Protein AF-A0A511QLX9-F1 (afdb_monomer_lite)

Structure (mmCIF, N/CA/C/O backbone):
data_AF-A0A511QLX9-F1
#
_entry.id   AF-A0A511QLX9-F1
#
loop_
_atom_site.group_PDB
_atom_site.id
_atom_site.type_symbol
_atom_site.label_atom_id
_atom_site.label_alt_id
_atom_site.label_comp_id
_atom_site.label_asym_id
_atom_site.label_entity_id
_atom_site.label_seq_id
_atom_site.pdbx_PDB_ins_code
_atom_site.Cartn_x
_atom_site.Cartn_y
_atom_site.Cartn_z
_atom_site.occupancy
_atom_site.B_iso_or_equiv
_atom_site.auth_seq_id
_atom_site.auth_comp_id
_atom_site.auth_asym_id
_atom_site.auth_atom_id
_atom_site.pdbx_PDB_model_num
ATOM 1 N N . MET A 1 1 ? -25.422 -16.035 -21.774 1.00 53.53 1 MET A N 1
ATOM 2 C CA . MET A 1 1 ? -24.067 -16.245 -22.346 1.00 53.53 1 MET A CA 1
ATOM 3 C C . MET A 1 1 ? -23.190 -14.974 -22.357 1.00 53.53 1 MET A C 1
ATOM 5 O O . MET A 1 1 ? -22.030 -15.050 -21.975 1.00 53.53 1 MET A O 1
ATOM 9 N N . TYR A 1 2 ? -23.734 -13.787 -22.662 1.00 58.62 2 TYR A N 1
ATOM 10 C CA . TYR A 1 2 ? -23.013 -12.495 -22.757 1.00 58.62 2 TYR A CA 1
ATOM 11 C C . TYR A 1 2 ? -22.279 -12.000 -21.480 1.00 58.62 2 TYR A C 1
ATOM 13 O O . TYR A 1 2 ? -21.147 -11.521 -21.555 1.00 58.62 2 TYR A O 1
ATOM 21 N N . LYS A 1 3 ? -22.852 -12.174 -20.274 1.00 66.25 3 LYS A N 1
ATOM 22 C CA . LYS A 1 3 ? -22.227 -11.724 -19.002 1.00 66.25 3 LYS A CA 1
ATOM 23 C C . LYS A 1 3 ? -20.886 -12.410 -18.678 1.00 66.25 3 LYS A C 1
ATOM 25 O O . LYS A 1 3 ? -20.037 -11.799 -18.033 1.00 66.25 3 LYS A O 1
ATOM 30 N N . LYS A 1 4 ? -20.675 -13.657 -19.122 1.00 67.88 4 LYS A N 1
ATOM 31 C CA . LYS A 1 4 ? -19.449 -14.434 -18.844 1.00 67.88 4 LYS A CA 1
ATOM 32 C C . LYS A 1 4 ? -18.249 -13.907 -19.641 1.00 67.88 4 LYS A C 1
ATOM 34 O O . LYS A 1 4 ? -17.144 -13.858 -19.111 1.00 67.88 4 LYS A O 1
ATOM 39 N N . HIS A 1 5 ? -18.476 -13.458 -20.877 1.00 77.00 5 HIS A N 1
ATOM 40 C CA . HIS A 1 5 ? -17.427 -12.905 -21.738 1.00 77.00 5 HIS A CA 1
ATOM 41 C C . HIS A 1 5 ? -17.067 -11.460 -21.374 1.00 77.00 5 HIS A C 1
ATOM 43 O O . HIS A 1 5 ? -15.896 -11.108 -21.456 1.00 77.00 5 HIS A O 1
ATOM 49 N N . LYS A 1 6 ? -18.014 -10.662 -20.853 1.00 82.56 6 LYS A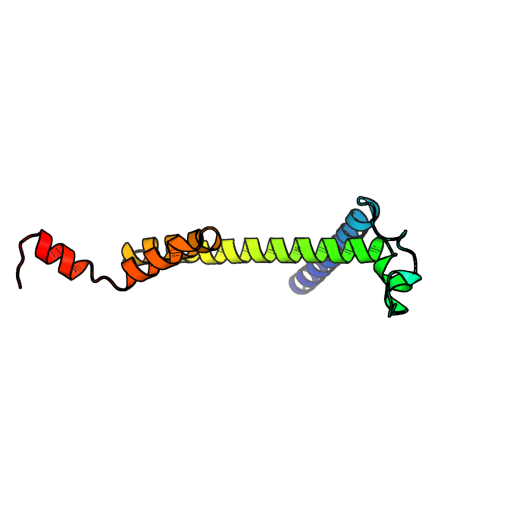 N 1
ATOM 50 C CA . LYS A 1 6 ? -17.724 -9.310 -20.334 1.00 82.56 6 LYS A CA 1
ATOM 51 C C . LYS A 1 6 ? -16.672 -9.301 -19.221 1.00 82.56 6 LYS A C 1
ATOM 53 O O . LYS A 1 6 ? -15.768 -8.479 -19.259 1.00 82.56 6 LYS A O 1
ATOM 58 N N . LYS A 1 7 ? -16.751 -10.225 -18.253 1.00 83.00 7 LYS A N 1
ATOM 59 C CA . LYS A 1 7 ? -15.754 -10.310 -17.167 1.00 83.00 7 LYS A CA 1
ATOM 60 C C . LYS A 1 7 ? -14.361 -10.666 -17.691 1.00 83.00 7 LYS A C 1
ATOM 62 O O . LYS A 1 7 ? -13.387 -10.044 -17.293 1.00 83.00 7 LYS A O 1
ATOM 67 N N . LYS A 1 8 ? -14.278 -11.630 -18.614 1.00 82.25 8 LYS A N 1
ATOM 68 C CA . LYS A 1 8 ? -13.011 -12.008 -19.260 1.00 82.25 8 LYS A CA 1
ATOM 69 C C . LYS A 1 8 ? -12.419 -10.846 -20.060 1.00 82.25 8 LYS A C 1
ATOM 71 O O . LYS A 1 8 ? -11.230 -10.588 -19.948 1.00 82.25 8 LYS A O 1
ATOM 76 N N . LEU A 1 9 ? -13.255 -10.118 -20.801 1.00 85.88 9 LEU A N 1
ATOM 77 C CA . LEU A 1 9 ? -12.843 -8.943 -21.565 1.00 85.88 9 LEU A CA 1
ATOM 78 C C . LEU A 1 9 ? -12.294 -7.833 -20.656 1.00 85.88 9 LEU A C 1
ATOM 80 O O . LEU A 1 9 ? -11.239 -7.285 -20.943 1.00 85.88 9 LEU A O 1
ATOM 84 N N . LEU A 1 10 ? -12.964 -7.544 -19.536 1.00 86.75 10 LEU A N 1
ATOM 85 C CA . LEU A 1 10 ? -12.499 -6.551 -18.560 1.00 86.75 10 LEU A CA 1
ATOM 86 C C . LEU A 1 10 ? -11.140 -6.918 -17.951 1.00 86.75 10 LEU A C 1
ATOM 88 O O . LEU A 1 10 ? -10.288 -6.049 -17.807 1.00 86.75 10 LEU A O 1
ATOM 92 N N . ILE A 1 11 ? -10.920 -8.198 -17.635 1.00 87.38 11 ILE A N 1
ATOM 93 C CA . ILE A 1 11 ? -9.626 -8.678 -17.128 1.00 87.38 11 ILE A CA 1
ATOM 94 C C . ILE A 1 11 ? -8.533 -8.478 -18.183 1.00 87.38 11 ILE A C 1
ATOM 96 O O . ILE A 1 11 ? -7.463 -7.971 -17.864 1.00 87.38 11 ILE A O 1
ATOM 100 N N . VAL A 1 12 ? -8.810 -8.823 -19.442 1.00 89.06 12 VAL A N 1
ATOM 101 C CA . VAL A 1 12 ? -7.850 -8.654 -20.543 1.00 89.06 12 VAL A CA 1
ATOM 102 C C . VAL A 1 12 ? -7.513 -7.178 -20.765 1.00 89.06 12 VAL A C 1
ATOM 104 O O . VAL A 1 12 ? -6.337 -6.841 -20.859 1.00 89.06 12 VAL A O 1
ATOM 107 N N . ILE A 1 13 ? -8.509 -6.289 -20.770 1.00 91.06 13 ILE A N 1
ATOM 108 C CA . ILE A 1 13 ? -8.290 -4.836 -20.872 1.00 91.06 13 ILE A CA 1
ATOM 109 C C . ILE A 1 13 ? -7.445 -4.332 -19.696 1.00 91.06 13 ILE A C 1
ATOM 111 O O . ILE A 1 13 ? -6.529 -3.542 -19.903 1.00 91.06 13 ILE A O 1
ATOM 115 N N . GLY A 1 14 ? -7.711 -4.814 -18.478 1.00 87.75 14 GLY A N 1
ATOM 116 C CA . GLY A 1 14 ? -6.926 -4.464 -17.294 1.00 87.75 14 GLY A CA 1
ATOM 117 C C . GLY A 1 14 ? -5.461 -4.892 -17.403 1.00 87.75 14 GLY A C 1
ATOM 118 O O . GLY A 1 14 ? -4.571 -4.100 -17.109 1.00 87.75 14 GLY A O 1
ATOM 119 N N . ILE A 1 15 ? -5.199 -6.111 -17.885 1.00 87.44 15 ILE A N 1
ATOM 120 C CA . ILE A 1 15 ? -3.833 -6.612 -18.102 1.00 87.44 15 ILE A CA 1
ATOM 121 C C . ILE A 1 15 ? -3.122 -5.792 -19.185 1.00 87.44 15 ILE A C 1
ATOM 123 O O . ILE A 1 15 ? -1.989 -5.365 -18.978 1.00 87.44 15 ILE A O 1
ATOM 127 N N . ILE A 1 16 ? -3.786 -5.522 -20.312 1.00 89.62 16 ILE A N 1
ATOM 128 C CA . ILE A 1 16 ? -3.221 -4.708 -21.399 1.00 89.62 16 ILE A CA 1
ATOM 129 C C . ILE A 1 16 ? -2.908 -3.292 -20.902 1.00 89.62 16 ILE A C 1
ATOM 131 O O . ILE A 1 16 ? -1.818 -2.783 -21.156 1.00 89.62 16 ILE A O 1
ATOM 135 N N . GLY A 1 17 ? -3.824 -2.677 -20.152 1.00 88.44 17 GLY A N 1
ATOM 136 C CA . GLY A 1 17 ? -3.620 -1.359 -19.554 1.00 88.44 17 GLY A CA 1
ATOM 137 C C . GLY A 1 17 ? -2.448 -1.337 -18.573 1.00 88.44 17 GLY A C 1
ATOM 138 O O . GLY A 1 17 ? -1.649 -0.404 -18.596 1.00 88.44 17 GLY A O 1
ATOM 139 N N . PHE A 1 18 ? -2.289 -2.385 -17.763 1.00 88.25 18 PHE A N 1
ATOM 140 C CA . PHE A 1 18 ? -1.158 -2.508 -16.845 1.00 88.25 18 PHE A CA 1
ATOM 141 C C . PHE A 1 18 ? 0.183 -2.635 -17.585 1.00 88.25 18 PHE A C 1
ATOM 143 O O . PHE A 1 18 ? 1.154 -1.968 -17.233 1.00 88.25 18 PHE A O 1
ATOM 150 N N . VAL A 1 19 ? 0.239 -3.446 -18.644 1.00 87.31 19 VAL A N 1
ATOM 151 C CA . VAL A 1 19 ? 1.446 -3.593 -19.472 1.00 87.31 19 VAL A CA 1
ATOM 152 C C . VAL A 1 19 ? 1.773 -2.284 -20.200 1.00 87.31 19 VAL A C 1
ATOM 154 O O . VAL A 1 19 ? 2.934 -1.883 -20.242 1.00 87.31 19 VAL A O 1
ATOM 157 N N . ALA A 1 20 ? 0.765 -1.573 -20.710 1.00 87.69 20 ALA A N 1
ATOM 158 C CA . ALA A 1 20 ? 0.945 -0.253 -21.310 1.00 87.69 20 ALA A CA 1
ATOM 159 C C . ALA A 1 20 ? 1.485 0.772 -20.299 1.00 87.69 20 ALA A C 1
ATOM 161 O O . ALA A 1 20 ? 2.415 1.507 -20.622 1.00 87.69 20 ALA A O 1
ATOM 162 N N . LEU A 1 21 ? 0.966 0.777 -19.066 1.00 86.44 21 LEU A N 1
ATOM 163 C CA . LEU A 1 21 ? 1.460 1.625 -17.979 1.00 86.44 21 LEU A CA 1
ATOM 164 C C . LEU A 1 21 ? 2.919 1.302 -17.625 1.00 86.44 21 LEU A C 1
ATOM 166 O O . LEU A 1 21 ? 3.722 2.216 -17.468 1.00 86.44 21 LEU A O 1
ATOM 170 N N . ALA A 1 22 ? 3.275 0.019 -17.540 1.00 86.62 22 ALA A N 1
ATOM 171 C CA . ALA A 1 22 ? 4.647 -0.416 -17.285 1.00 86.62 22 ALA A CA 1
ATOM 172 C C . ALA A 1 22 ? 5.613 0.040 -18.390 1.00 86.62 22 ALA A C 1
ATOM 174 O O . ALA A 1 22 ? 6.693 0.547 -18.092 1.00 86.62 22 ALA A O 1
ATOM 175 N N . MET A 1 23 ? 5.219 -0.087 -19.660 1.00 84.81 23 MET A N 1
ATOM 176 C CA . MET A 1 23 ? 6.020 0.402 -20.788 1.00 84.81 23 MET A CA 1
ATOM 177 C C . MET A 1 23 ? 6.132 1.928 -20.790 1.00 84.81 23 MET A C 1
ATOM 179 O O . MET A 1 23 ? 7.220 2.457 -21.004 1.00 84.81 23 MET A O 1
ATOM 183 N N . PHE A 1 24 ? 5.034 2.631 -20.506 1.00 87.31 24 PHE A N 1
ATOM 184 C CA . PHE A 1 24 ? 5.022 4.086 -20.395 1.00 87.31 24 PHE A CA 1
ATOM 185 C C . PHE A 1 24 ? 5.975 4.566 -19.298 1.00 87.31 24 PHE A C 1
ATOM 187 O O . PHE A 1 24 ? 6.824 5.407 -19.562 1.00 87.31 24 PHE A O 1
ATOM 194 N N . LEU A 1 25 ? 5.901 3.987 -18.097 1.00 83.69 25 LEU A N 1
ATOM 195 C CA . LEU A 1 25 ? 6.793 4.321 -16.985 1.00 83.69 25 LEU A CA 1
ATOM 196 C C . LEU A 1 25 ? 8.257 3.980 -17.299 1.00 83.69 25 LEU A C 1
ATOM 198 O O . LEU A 1 25 ? 9.148 4.749 -16.958 1.00 83.69 25 LEU A O 1
ATOM 202 N N . GLY A 1 26 ? 8.516 2.863 -17.980 1.00 82.31 26 GLY A N 1
ATOM 203 C CA . GLY A 1 26 ? 9.874 2.467 -18.359 1.00 82.31 26 GLY A CA 1
ATOM 204 C C . GLY A 1 26 ? 10.522 3.373 -19.409 1.00 82.31 26 GLY A C 1
ATOM 205 O O . GLY A 1 26 ? 11.741 3.493 -19.427 1.00 82.31 26 GLY A O 1
ATOM 206 N N . LEU A 1 27 ? 9.730 4.005 -20.280 1.00 79.38 27 LEU A N 1
ATOM 207 C CA . LEU A 1 27 ? 10.223 4.939 -21.302 1.00 79.38 27 LEU A CA 1
ATOM 208 C C . LEU A 1 27 ? 10.196 6.401 -20.836 1.00 79.38 27 LEU A C 1
ATOM 210 O O . LEU A 1 27 ? 11.003 7.201 -21.299 1.00 79.38 27 LEU A O 1
ATOM 214 N N . ALA A 1 28 ? 9.272 6.757 -19.941 1.00 79.00 28 ALA A N 1
ATOM 215 C CA . ALA A 1 28 ? 9.129 8.112 -19.413 1.00 79.00 28 ALA A CA 1
ATOM 216 C C . ALA A 1 28 ? 10.188 8.458 -18.356 1.00 79.00 28 ALA A C 1
ATOM 218 O O . ALA A 1 28 ? 10.512 9.632 -18.186 1.00 79.00 28 ALA A O 1
ATOM 219 N N . PHE A 1 29 ? 10.726 7.460 -17.649 1.00 77.00 29 PHE A N 1
ATOM 220 C CA . PHE A 1 29 ? 11.734 7.656 -16.610 1.00 77.00 29 PHE A CA 1
ATOM 221 C C . PHE A 1 29 ? 13.088 7.089 -17.040 1.00 77.00 29 PHE A C 1
ATOM 223 O O . PHE A 1 29 ? 13.191 5.969 -17.532 1.00 77.00 29 PHE A O 1
ATOM 230 N N . THR A 1 30 ? 14.149 7.864 -16.819 1.00 73.50 30 THR A N 1
ATOM 231 C CA . THR A 1 30 ? 15.527 7.408 -17.038 1.00 73.50 30 THR A CA 1
ATOM 232 C C . THR A 1 30 ? 15.929 6.450 -15.912 1.00 73.50 30 THR A C 1
ATOM 234 O O . THR A 1 30 ? 15.825 6.771 -14.722 1.00 73.50 30 THR A O 1
ATOM 237 N N . VAL A 1 31 ? 16.367 5.246 -16.288 1.00 73.56 31 VAL A N 1
ATOM 238 C CA . VAL A 1 31 ? 16.914 4.266 -15.345 1.00 73.56 31 VAL A CA 1
ATOM 239 C C . VAL A 1 31 ? 18.328 4.700 -14.975 1.00 73.56 31 VAL A C 1
ATOM 241 O O . VAL A 1 31 ? 19.234 4.659 -15.802 1.00 73.56 31 VAL A O 1
ATOM 244 N N . HIS A 1 32 ? 18.508 5.114 -13.724 1.00 72.69 32 HIS A N 1
ATOM 245 C CA . HIS A 1 32 ? 19.815 5.451 -13.168 1.00 72.69 32 HIS A CA 1
ATOM 246 C C . HIS A 1 32 ? 20.481 4.180 -12.619 1.00 72.69 32 HIS A C 1
ATOM 248 O O . HIS A 1 32 ? 19.811 3.364 -11.984 1.00 72.69 32 HIS A O 1
ATOM 254 N N . GLY A 1 33 ? 21.791 4.020 -12.835 1.00 69.44 33 GLY A N 1
ATOM 255 C CA . GLY A 1 33 ? 22.566 2.884 -12.306 1.00 69.44 33 GLY A CA 1
ATOM 256 C C . GLY A 1 33 ? 23.191 1.949 -13.348 1.00 69.44 33 GLY A C 1
ATOM 257 O O . GLY A 1 33 ? 23.789 0.946 -12.956 1.00 69.44 33 GLY A O 1
ATOM 258 N N . ASN A 1 34 ? 23.101 2.286 -14.639 1.00 68.94 34 ASN A N 1
ATOM 259 C CA . ASN A 1 34 ? 23.753 1.542 -15.728 1.00 68.94 34 ASN A CA 1
ATOM 260 C C . ASN A 1 34 ? 25.274 1.781 -15.797 1.00 68.94 34 ASN A C 1
ATOM 262 O O . ASN A 1 34 ? 25.996 0.993 -16.398 1.00 68.94 34 ASN A O 1
ATOM 266 N N . ASP A 1 35 ? 25.762 2.843 -15.153 1.00 74.25 35 ASP A N 1
ATOM 267 C CA . ASP A 1 35 ? 27.146 3.320 -15.291 1.00 74.25 35 ASP A CA 1
ATOM 268 C C . ASP A 1 35 ? 28.063 2.808 -14.166 1.00 74.25 35 ASP A C 1
ATOM 270 O O . ASP A 1 35 ? 29.213 3.227 -14.041 1.00 74.25 35 ASP A O 1
ATOM 274 N N . ILE A 1 36 ? 27.547 1.927 -13.300 1.00 74.88 36 ILE A N 1
ATOM 275 C CA . ILE A 1 36 ? 28.295 1.404 -12.156 1.00 74.88 36 ILE A CA 1
ATOM 276 C C . ILE A 1 36 ? 29.280 0.346 -12.667 1.00 74.88 36 ILE A C 1
ATOM 278 O O . ILE A 1 36 ? 28.835 -0.662 -13.230 1.00 74.88 36 ILE A O 1
ATOM 282 N N . PRO A 1 37 ? 30.595 0.526 -12.454 1.00 75.31 37 PRO A N 1
ATOM 283 C CA . PRO A 1 37 ? 31.586 -0.396 -12.977 1.00 75.31 37 PRO A CA 1
ATOM 284 C C . PRO A 1 37 ? 31.452 -1.772 -12.300 1.00 75.31 37 PRO A C 1
ATOM 286 O O . PRO A 1 37 ? 31.006 -1.903 -11.156 1.00 75.31 37 PRO A O 1
ATOM 289 N N . LEU A 1 38 ? 31.738 -2.833 -13.062 1.00 70.62 38 LEU A N 1
ATOM 290 C CA . LEU A 1 38 ? 31.452 -4.222 -12.671 1.00 70.62 38 LEU A CA 1
ATOM 291 C C . LEU A 1 38 ? 32.256 -4.689 -11.447 1.00 70.62 38 LEU A C 1
ATOM 293 O O . LEU A 1 38 ? 31.837 -5.623 -10.770 1.00 70.62 38 LEU A O 1
ATOM 297 N N . ASP A 1 39 ? 33.372 -4.026 -11.156 1.00 74.00 39 ASP A N 1
ATOM 298 C CA . ASP A 1 39 ? 34.247 -4.239 -10.001 1.00 74.00 39 ASP A CA 1
ATOM 299 C C . ASP A 1 39 ? 33.661 -3.707 -8.680 1.00 74.00 39 ASP A C 1
ATOM 301 O O . ASP A 1 39 ? 34.034 -4.188 -7.612 1.00 74.00 39 ASP A O 1
ATOM 305 N N . TYR A 1 40 ? 32.696 -2.779 -8.733 1.00 72.62 40 TYR A N 1
ATOM 306 C CA . TYR A 1 40 ? 31.978 -2.276 -7.553 1.00 72.62 40 TYR A CA 1
ATOM 307 C C . TYR A 1 40 ? 31.219 -3.390 -6.811 1.00 72.62 40 TYR A C 1
ATOM 309 O O . TYR A 1 40 ? 31.002 -3.326 -5.601 1.00 72.62 40 TYR A O 1
ATOM 317 N N . TRP A 1 41 ? 30.800 -4.431 -7.532 1.00 69.75 41 TRP A N 1
ATOM 318 C CA . TRP A 1 41 ? 30.033 -5.544 -6.989 1.00 69.75 41 TRP A CA 1
ATOM 319 C C . TRP A 1 41 ? 30.916 -6.793 -6.922 1.00 69.75 41 TRP A C 1
ATOM 321 O O . TRP A 1 41 ? 31.158 -7.450 -7.929 1.00 69.75 41 TRP A O 1
ATOM 331 N N . SER A 1 42 ? 31.328 -7.180 -5.716 1.00 70.25 42 SER A N 1
ATOM 332 C CA . SER A 1 42 ? 32.175 -8.364 -5.482 1.00 70.25 42 SER A CA 1
ATOM 333 C C . SER A 1 42 ? 31.543 -9.697 -5.915 1.00 70.25 42 SER A C 1
ATOM 335 O O . SER A 1 42 ? 32.250 -10.685 -6.080 1.00 70.25 42 SER A O 1
ATOM 337 N N . ASN A 1 43 ? 30.219 -9.730 -6.118 1.00 67.12 43 ASN A N 1
ATOM 338 C CA . ASN A 1 43 ? 29.456 -10.879 -6.607 1.00 67.12 43 ASN A CA 1
ATOM 339 C C . ASN A 1 43 ? 28.323 -10.404 -7.540 1.00 67.12 43 ASN A C 1
ATOM 341 O O . ASN A 1 43 ? 27.167 -10.293 -7.123 1.00 67.12 43 ASN A O 1
ATOM 345 N N . VAL A 1 44 ? 28.623 -10.084 -8.803 1.00 66.81 44 VAL A N 1
ATOM 346 C CA . VAL A 1 44 ? 27.564 -9.769 -9.778 1.00 66.81 44 VAL A CA 1
ATOM 347 C C . VAL A 1 44 ? 26.851 -11.035 -10.230 1.00 66.81 44 VAL A C 1
ATOM 349 O O . VAL A 1 44 ? 27.431 -11.915 -10.862 1.00 66.81 44 VAL A O 1
ATOM 352 N N . SER A 1 45 ? 25.549 -11.118 -9.955 1.00 71.75 45 SER A N 1
ATOM 353 C CA . SER A 1 45 ? 24.725 -12.120 -10.624 1.00 71.75 45 SER A CA 1
ATOM 354 C C . SER A 1 45 ? 24.624 -11.777 -12.120 1.00 71.75 45 SER A C 1
ATOM 356 O O . SER A 1 45 ? 24.370 -10.618 -12.470 1.00 71.75 45 SER A O 1
ATOM 358 N N . PRO A 1 46 ? 24.736 -12.761 -13.032 1.00 72.75 46 PRO A N 1
ATOM 359 C CA . PRO A 1 46 ? 24.550 -12.536 -14.470 1.00 72.75 46 PRO A CA 1
ATOM 360 C C . PRO A 1 46 ? 23.122 -12.081 -14.823 1.00 72.75 46 PRO A C 1
ATOM 362 O O . PRO A 1 46 ? 22.854 -11.671 -15.953 1.00 72.75 46 PRO A O 1
ATOM 365 N N . LEU A 1 47 ? 22.194 -12.155 -13.861 1.00 73.69 47 LEU A N 1
ATOM 366 C CA . LEU A 1 47 ? 20.811 -11.714 -13.991 1.00 73.69 47 LEU A CA 1
ATOM 367 C C . LEU A 1 47 ? 20.672 -10.187 -13.904 1.00 73.69 47 LEU A C 1
ATOM 369 O O . LEU A 1 47 ? 19.769 -9.640 -14.535 1.00 73.69 47 LEU A O 1
ATOM 373 N N . LYS A 1 48 ? 21.574 -9.498 -13.186 1.00 74.38 48 LYS A N 1
ATOM 374 C CA . LYS A 1 48 ? 21.541 -8.034 -13.040 1.00 74.38 48 LYS A CA 1
ATOM 375 C C . LYS A 1 48 ? 21.609 -7.347 -14.407 1.00 74.38 48 LYS A C 1
ATOM 377 O O . LYS A 1 48 ? 20.638 -6.723 -14.819 1.00 74.38 48 LYS A O 1
ATOM 382 N N . ALA A 1 49 ? 22.698 -7.581 -15.139 1.00 69.50 49 ALA A N 1
ATOM 383 C CA . ALA A 1 49 ? 22.950 -6.959 -16.441 1.00 69.50 49 ALA A CA 1
ATOM 384 C C . ALA A 1 49 ? 21.909 -7.339 -17.511 1.00 69.50 49 ALA A C 1
ATOM 386 O O . ALA A 1 49 ? 21.649 -6.602 -18.456 1.00 69.50 49 ALA A O 1
ATOM 387 N N . LYS A 1 50 ? 21.282 -8.517 -17.387 1.00 76.44 50 LYS A N 1
ATOM 388 C CA . LYS A 1 50 ? 20.289 -8.985 -18.367 1.00 76.44 50 LYS A CA 1
ATOM 389 C C . LYS A 1 50 ? 18.882 -8.444 -18.126 1.00 76.44 50 LYS A C 1
ATOM 391 O O . LYS A 1 50 ? 18.093 -8.423 -19.077 1.00 76.44 50 LYS A O 1
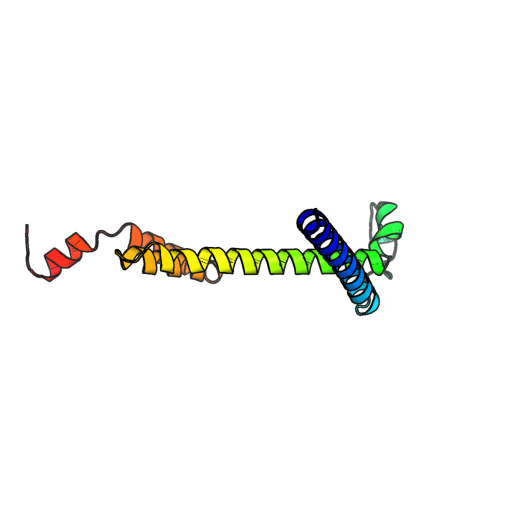ATOM 396 N N . LEU A 1 51 ? 18.545 -8.084 -16.887 1.00 77.62 51 LEU A N 1
ATOM 397 C CA . LEU A 1 51 ? 17.168 -7.799 -16.487 1.00 77.62 51 LEU A CA 1
ATOM 398 C C . LEU A 1 51 ? 16.983 -6.387 -15.926 1.00 77.62 51 LEU A C 1
ATOM 400 O O . LEU A 1 51 ? 16.059 -5.706 -16.358 1.00 77.62 51 LEU A O 1
ATOM 404 N N . PHE A 1 52 ? 17.856 -5.928 -15.027 1.00 76.44 52 PHE A N 1
ATOM 405 C CA . PHE A 1 52 ? 17.717 -4.621 -14.374 1.00 76.44 52 PHE A CA 1
ATOM 406 C C . PHE A 1 52 ? 18.107 -3.447 -15.279 1.00 76.44 52 PHE A C 1
ATOM 408 O O . PHE A 1 52 ? 17.492 -2.391 -15.182 1.00 76.44 52 PHE A O 1
ATOM 415 N N . ASP A 1 53 ? 19.020 -3.659 -16.229 1.00 77.62 53 ASP A N 1
ATOM 416 C CA . ASP A 1 53 ? 19.429 -2.615 -17.182 1.00 77.62 53 ASP A CA 1
ATOM 417 C C . ASP A 1 53 ? 18.358 -2.367 -18.266 1.00 77.62 53 ASP A C 1
ATOM 419 O O . ASP A 1 53 ? 18.426 -1.401 -19.027 1.00 77.62 53 ASP A O 1
ATOM 423 N N . LYS A 1 54 ? 17.331 -3.231 -18.360 1.00 84.44 54 LYS A N 1
ATOM 424 C CA . LYS A 1 54 ? 16.247 -3.083 -19.340 1.00 84.44 54 LYS A CA 1
ATOM 425 C C . LYS A 1 54 ? 15.198 -2.073 -18.847 1.00 84.44 54 LYS A C 1
ATOM 427 O O . LYS A 1 54 ? 14.497 -2.372 -17.875 1.00 84.44 54 LYS A O 1
ATOM 432 N N . PRO A 1 55 ? 14.951 -0.965 -19.577 1.00 83.75 55 PRO A N 1
ATOM 433 C CA . PRO A 1 55 ? 13.985 0.064 -19.166 1.00 83.75 55 PRO A CA 1
ATOM 434 C C . PRO A 1 55 ? 12.569 -0.476 -18.930 1.00 83.75 55 PRO A C 1
ATOM 436 O O . PRO A 1 55 ? 11.882 -0.086 -17.990 1.00 83.75 55 PRO A O 1
ATOM 439 N N . VAL A 1 56 ? 12.147 -1.451 -19.740 1.00 83.12 56 VAL A N 1
ATOM 440 C CA . VAL A 1 56 ? 10.821 -2.082 -19.635 1.00 83.12 56 VAL A CA 1
ATOM 441 C C . VAL A 1 56 ? 10.646 -2.845 -18.317 1.00 83.12 56 VAL A C 1
ATOM 443 O O . VAL A 1 56 ? 9.567 -2.812 -17.727 1.00 83.12 56 VAL A O 1
ATOM 446 N N . PHE A 1 57 ? 11.692 -3.522 -17.832 1.00 84.75 57 PHE A N 1
ATOM 447 C CA . PHE A 1 57 ? 11.621 -4.264 -16.572 1.00 84.75 57 PHE A CA 1
ATOM 448 C C . PHE A 1 57 ? 11.544 -3.313 -15.373 1.00 84.75 57 PHE A C 1
ATOM 450 O O . PHE A 1 57 ? 10.729 -3.514 -14.474 1.00 84.75 57 PHE A O 1
ATOM 457 N N . MET A 1 58 ? 12.316 -2.226 -15.402 1.00 86.56 58 MET A N 1
ATOM 458 C CA . MET A 1 58 ? 12.246 -1.184 -14.376 1.00 86.56 58 MET A CA 1
ATOM 459 C C . MET A 1 58 ? 10.881 -0.488 -14.358 1.00 86.56 58 MET A C 1
ATOM 461 O O . MET A 1 58 ? 10.298 -0.300 -13.289 1.00 86.56 58 MET A O 1
ATOM 465 N N . GLY A 1 59 ? 10.311 -0.200 -15.531 1.00 87.94 59 GLY A N 1
ATOM 466 C CA . GLY A 1 59 ? 8.947 0.317 -15.655 1.00 87.94 59 GLY A CA 1
ATOM 467 C C . GLY A 1 59 ? 7.884 -0.629 -15.087 1.00 87.94 59 GLY A C 1
ATOM 468 O O . GLY A 1 59 ? 6.950 -0.185 -14.418 1.00 87.94 59 GLY A O 1
ATOM 469 N N . PHE A 1 60 ? 8.053 -1.942 -15.269 1.00 88.12 60 PHE A N 1
ATOM 470 C CA . PHE A 1 60 ? 7.194 -2.956 -14.649 1.00 88.12 60 PHE A CA 1
ATOM 471 C C . PHE A 1 60 ? 7.277 -2.944 -13.115 1.00 88.12 60 PHE A C 1
ATOM 473 O O . PHE A 1 60 ? 6.238 -2.957 -12.450 1.00 88.12 60 PHE A O 1
ATOM 480 N N . LEU A 1 61 ? 8.482 -2.869 -12.540 1.00 89.44 61 LEU A N 1
ATOM 481 C CA . LEU A 1 61 ? 8.666 -2.771 -11.085 1.00 89.44 61 LEU A CA 1
ATOM 482 C C . LEU A 1 61 ? 8.054 -1.485 -10.509 1.00 89.44 61 LEU A C 1
ATOM 484 O O . LEU A 1 61 ? 7.406 -1.519 -9.457 1.00 89.44 61 LEU A O 1
ATOM 488 N N . ALA A 1 62 ? 8.199 -0.361 -11.214 1.00 88.94 62 ALA A N 1
ATOM 489 C CA . ALA A 1 62 ? 7.566 0.900 -10.839 1.00 88.94 62 ALA A CA 1
ATOM 490 C C . ALA A 1 62 ? 6.031 0.785 -10.866 1.00 88.94 62 ALA A C 1
ATOM 492 O O . ALA A 1 62 ? 5.364 1.144 -9.894 1.00 88.94 62 ALA A O 1
ATOM 493 N N . ALA A 1 63 ? 5.466 0.207 -11.931 1.00 90.50 63 ALA A N 1
ATOM 494 C CA . ALA A 1 63 ? 4.027 -0.025 -12.048 1.00 90.50 63 ALA A CA 1
ATOM 495 C C . ALA A 1 63 ? 3.489 -0.935 -10.928 1.00 90.50 63 ALA A C 1
ATOM 497 O O . ALA A 1 63 ? 2.434 -0.654 -10.358 1.00 90.50 63 ALA A O 1
ATOM 498 N N . MET A 1 64 ? 4.222 -1.994 -10.571 1.00 91.44 64 MET A N 1
ATOM 499 C CA . MET A 1 64 ? 3.889 -2.882 -9.449 1.00 91.44 64 MET A CA 1
ATOM 500 C C . MET A 1 64 ? 3.917 -2.157 -8.100 1.00 91.44 64 MET A C 1
ATOM 502 O O . MET A 1 64 ? 3.020 -2.348 -7.275 1.00 91.44 64 MET A O 1
ATOM 506 N N . THR A 1 65 ? 4.904 -1.288 -7.885 1.00 91.19 65 THR A N 1
ATOM 507 C CA . THR A 1 65 ? 4.992 -0.466 -6.670 1.00 91.19 65 THR A CA 1
ATOM 508 C C . THR A 1 65 ? 3.800 0.485 -6.562 1.00 91.19 65 THR A C 1
ATOM 510 O O . THR A 1 65 ? 3.143 0.533 -5.523 1.00 91.19 65 THR A O 1
ATOM 513 N N . ILE A 1 66 ? 3.457 1.182 -7.650 1.00 91.88 66 ILE A N 1
ATOM 514 C CA . ILE A 1 66 ? 2.291 2.077 -7.701 1.00 91.88 66 ILE A CA 1
ATOM 515 C C . ILE A 1 66 ? 0.999 1.298 -7.446 1.00 91.88 66 ILE A C 1
ATOM 517 O O . ILE A 1 66 ? 0.163 1.743 -6.662 1.00 91.88 66 ILE A O 1
ATOM 521 N N . LEU A 1 67 ? 0.841 0.123 -8.060 1.00 92.31 67 LEU A N 1
ATOM 522 C CA . LEU A 1 67 ? -0.323 -0.732 -7.835 1.00 92.31 67 LEU A CA 1
ATOM 523 C C . LEU A 1 67 ? -0.432 -1.150 -6.364 1.00 92.31 67 LEU A C 1
ATOM 525 O O . LEU A 1 67 ? -1.515 -1.090 -5.788 1.00 92.31 67 LEU A O 1
ATOM 529 N N . THR A 1 68 ? 0.685 -1.532 -5.746 1.00 93.56 68 THR A N 1
ATOM 530 C CA . THR A 1 68 ? 0.733 -1.914 -4.329 1.00 93.56 68 THR A CA 1
ATOM 531 C C . THR A 1 68 ? 0.342 -0.744 -3.429 1.00 93.56 68 THR A C 1
ATOM 533 O O . THR A 1 68 ? -0.485 -0.912 -2.535 1.00 93.56 68 THR A O 1
ATOM 536 N N . LEU A 1 69 ? 0.862 0.457 -3.698 1.00 94.50 69 LEU A N 1
ATOM 537 C CA . LEU A 1 69 ? 0.481 1.674 -2.977 1.00 94.50 69 LEU A CA 1
ATOM 538 C C . LEU A 1 69 ? -1.004 2.005 -3.163 1.00 94.50 69 LEU A C 1
ATOM 540 O O . LEU A 1 69 ? -1.693 2.295 -2.188 1.00 94.50 69 LEU A O 1
ATOM 544 N N . ALA A 1 70 ? -1.527 1.902 -4.385 1.00 94.12 70 ALA A N 1
ATOM 545 C CA . ALA A 1 70 ? -2.943 2.121 -4.665 1.00 94.12 70 ALA A CA 1
ATOM 546 C C . ALA A 1 70 ? -3.834 1.117 -3.914 1.00 94.12 70 ALA A C 1
ATOM 548 O O . ALA A 1 70 ? -4.859 1.505 -3.353 1.00 94.12 70 ALA A O 1
ATOM 549 N N . LEU A 1 71 ? -3.427 -0.155 -3.846 1.00 93.62 71 LEU A N 1
ATOM 550 C CA . LEU A 1 71 ? -4.116 -1.187 -3.068 1.00 93.62 71 LEU A CA 1
ATOM 551 C C . LEU A 1 71 ? -4.036 -0.923 -1.562 1.00 93.62 71 LEU A C 1
ATOM 553 O O . LEU A 1 71 ? -5.035 -1.113 -0.871 1.00 93.62 71 LEU A O 1
ATOM 557 N N . ALA A 1 72 ? -2.897 -0.454 -1.050 1.00 91.69 72 ALA A N 1
ATOM 558 C CA . ALA A 1 72 ? -2.750 -0.075 0.353 1.00 91.69 72 ALA A CA 1
ATOM 559 C C . ALA A 1 72 ? -3.662 1.111 0.709 1.00 91.69 72 ALA A C 1
ATOM 561 O O . ALA A 1 72 ? -4.406 1.042 1.688 1.00 91.69 72 ALA A O 1
ATOM 562 N N . CYS A 1 73 ? -3.688 2.155 -0.125 1.00 92.69 73 CYS A N 1
ATOM 563 C CA . CYS A 1 73 ? -4.587 3.301 0.029 1.00 92.69 73 CYS A CA 1
ATOM 564 C C . CYS A 1 73 ? -6.060 2.888 -0.059 1.00 92.69 73 CYS A C 1
ATOM 566 O O . CYS A 1 73 ? -6.875 3.337 0.745 1.00 92.69 73 CYS A O 1
ATOM 568 N N . TRP A 1 74 ? -6.413 2.001 -0.993 1.00 93.50 74 TRP A N 1
ATOM 569 C CA . TRP A 1 74 ? -7.762 1.443 -1.079 1.00 93.50 74 TRP A CA 1
ATOM 570 C C . TRP A 1 74 ? -8.115 0.625 0.166 1.00 93.50 74 TRP A C 1
ATOM 572 O O . TRP A 1 74 ? -9.205 0.771 0.714 1.00 93.50 74 TRP A O 1
ATOM 582 N N . GLY A 1 75 ? -7.203 -0.222 0.644 1.00 90.06 75 GLY A N 1
ATOM 583 C CA . GLY A 1 75 ? -7.380 -1.004 1.867 1.00 90.06 75 GLY A CA 1
ATOM 584 C C . GLY A 1 75 ? -7.625 -0.101 3.073 1.00 90.06 75 GLY A C 1
ATOM 585 O O . GLY A 1 75 ? -8.602 -0.289 3.798 1.00 90.06 75 GLY A O 1
ATOM 586 N N . TYR A 1 76 ? -6.815 0.946 3.222 1.00 88.62 76 TYR A N 1
ATOM 587 C CA . TYR A 1 76 ? -7.021 1.992 4.220 1.00 88.62 76 TYR A CA 1
ATOM 588 C C . TYR A 1 76 ? -8.388 2.678 4.049 1.00 88.62 76 TYR A C 1
ATOM 590 O O . TYR A 1 76 ? -9.124 2.867 5.023 1.00 88.62 76 TYR A O 1
ATOM 598 N N . TRP A 1 77 ? -8.787 2.972 2.805 1.00 89.69 77 TRP A N 1
ATOM 599 C CA . TRP A 1 77 ? -10.097 3.542 2.491 1.00 89.69 77 TRP A CA 1
ATOM 600 C C . TRP A 1 77 ? -11.254 2.631 2.948 1.00 89.69 77 TRP A C 1
ATOM 602 O O . TRP A 1 77 ? -12.243 3.077 3.527 1.00 89.69 77 TRP A O 1
ATOM 612 N N . VAL A 1 78 ? -11.129 1.323 2.758 1.00 88.50 78 VAL A N 1
ATOM 613 C CA . VAL A 1 78 ? -12.144 0.375 3.225 1.00 88.50 78 VAL A CA 1
ATOM 614 C C . VAL A 1 78 ? -12.185 0.339 4.749 1.00 88.50 78 VAL A C 1
ATOM 616 O O . VAL A 1 78 ? -13.264 0.504 5.320 1.00 88.50 78 VAL A O 1
ATOM 619 N N . VAL A 1 79 ? -11.034 0.186 5.410 1.00 86.81 79 VAL A N 1
ATOM 620 C CA . VAL A 1 79 ? -10.971 0.037 6.871 1.00 86.81 79 VAL A CA 1
ATOM 621 C C . VAL A 1 79 ? -11.493 1.289 7.576 1.00 86.81 79 VAL A C 1
ATOM 62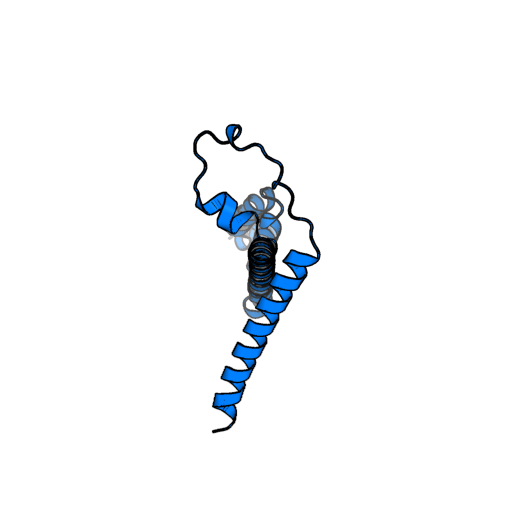3 O O . VAL A 1 79 ? -12.351 1.154 8.447 1.00 86.81 79 VAL A O 1
ATOM 626 N N . HIS A 1 80 ? -11.090 2.503 7.176 1.00 83.81 80 HIS A N 1
ATOM 627 C CA . HIS A 1 80 ? -11.561 3.730 7.845 1.00 83.81 80 HIS A CA 1
ATOM 628 C C . HIS A 1 80 ? -13.067 3.992 7.658 1.00 83.81 80 HIS A C 1
ATOM 630 O O . HIS A 1 80 ? -13.660 4.749 8.425 1.00 83.81 80 HIS A O 1
ATOM 636 N N . SER A 1 81 ? -13.706 3.361 6.668 1.00 82.81 81 SER A N 1
ATOM 637 C CA . SER A 1 81 ? -15.149 3.482 6.432 1.00 82.81 81 SER A CA 1
ATOM 638 C C . SER A 1 81 ? -16.000 2.537 7.299 1.00 82.81 81 SER A C 1
ATOM 640 O O . SER A 1 81 ? -17.203 2.762 7.458 1.00 82.81 81 SER A O 1
ATOM 642 N N . LEU A 1 82 ? -15.395 1.499 7.894 1.00 83.19 82 LEU A N 1
ATOM 643 C CA . LEU A 1 82 ? -16.077 0.507 8.740 1.00 83.19 82 LEU A CA 1
ATOM 644 C C . LEU A 1 82 ? -16.727 1.076 10.014 1.00 83.19 82 LEU A C 1
ATOM 646 O O . LEU A 1 82 ? -17.876 0.717 10.290 1.00 83.19 82 LEU A O 1
ATOM 650 N N . PRO A 1 83 ? -16.087 1.979 10.784 1.00 74.75 83 PRO A N 1
ATOM 651 C CA . PRO A 1 83 ? -16.673 2.517 12.007 1.00 74.75 83 PRO A CA 1
ATOM 652 C C . PRO A 1 83 ? -17.986 3.213 11.712 1.00 74.75 83 PRO A C 1
ATOM 654 O O . PRO A 1 83 ? -18.942 3.039 12.459 1.00 74.75 83 PRO A O 1
ATOM 657 N N . LYS A 1 84 ? -18.074 3.942 10.593 1.00 68.62 84 LYS A N 1
ATOM 658 C CA . LYS A 1 84 ? -19.293 4.654 10.203 1.00 68.62 84 LYS A CA 1
ATOM 659 C C . LYS A 1 84 ? -20.510 3.724 10.140 1.00 68.62 84 LYS A C 1
ATOM 661 O O . LYS A 1 84 ? -21.603 4.178 10.443 1.00 68.62 84 LYS A O 1
ATOM 666 N N . LYS A 1 85 ? -20.311 2.447 9.796 1.00 70.56 85 LYS A N 1
ATOM 667 C CA . LYS A 1 85 ? -21.377 1.442 9.683 1.00 70.56 85 LYS A CA 1
ATOM 668 C C . LYS A 1 85 ? -21.647 0.668 10.973 1.00 70.56 85 LYS A C 1
ATOM 670 O O . LYS A 1 85 ? -22.758 0.199 11.157 1.00 70.56 85 LYS A O 1
ATOM 675 N N . HIS A 1 86 ? -20.643 0.480 11.831 1.00 66.50 86 HIS A N 1
ATOM 676 C CA . HIS A 1 86 ? -20.752 -0.434 12.978 1.00 66.50 86 HIS A CA 1
ATOM 677 C C . HIS A 1 86 ? -20.907 0.265 14.337 1.00 66.50 86 HIS A C 1
ATOM 679 O O . HIS A 1 86 ? -21.277 -0.361 15.321 1.00 66.50 86 HIS A O 1
ATOM 685 N N . SER A 1 87 ? -20.627 1.565 14.421 1.00 62.06 87 SER A N 1
ATOM 686 C CA . SER A 1 87 ? -20.534 2.270 15.708 1.00 62.06 87 SER A CA 1
ATOM 687 C C . SER A 1 87 ? -21.695 3.229 15.983 1.00 62.06 87 SER A C 1
ATOM 689 O O . SER A 1 87 ? -21.541 4.215 16.706 1.00 62.06 87 SER A O 1
ATOM 691 N N . GLU A 1 88 ? -22.876 2.953 15.431 1.00 58.44 88 GLU A N 1
ATOM 692 C CA . GLU A 1 88 ? -24.084 3.759 15.668 1.00 58.44 88 GLU A CA 1
ATOM 693 C C . GLU A 1 88 ? -24.449 3.883 17.161 1.00 58.44 88 GLU A C 1
ATOM 695 O O . GLU A 1 88 ? -25.103 4.851 17.536 1.00 58.44 88 GLU A O 1
ATOM 700 N N . HIS A 1 89 ? -23.925 3.010 18.034 1.00 58.03 89 HIS A N 1
ATOM 701 C CA . HIS A 1 89 ? -24.312 2.955 19.448 1.00 58.03 89 HIS A CA 1
ATOM 702 C C . HIS A 1 89 ? -23.214 3.276 20.485 1.00 58.03 89 HIS A C 1
ATOM 704 O O . HIS A 1 89 ? -23.539 3.406 21.662 1.00 58.03 89 HIS A O 1
ATOM 710 N N . THR A 1 90 ? -21.936 3.468 20.113 1.00 68.94 90 THR A N 1
ATOM 711 C CA . THR A 1 90 ? -20.857 3.731 21.099 1.00 68.94 90 THR A CA 1
ATOM 712 C C . THR A 1 90 ? -19.828 4.760 20.609 1.00 68.94 90 THR A C 1
ATOM 714 O O . THR A 1 90 ? -19.008 4.471 19.733 1.00 68.94 90 THR A O 1
ATOM 717 N N . GLY A 1 91 ? -19.821 5.957 21.210 1.00 77.25 91 GLY A N 1
ATOM 718 C CA . GLY A 1 91 ? -18.883 7.042 20.873 1.00 77.25 91 GLY A CA 1
ATOM 719 C C . GLY A 1 91 ? -17.410 6.737 21.188 1.00 77.25 91 GLY A C 1
ATOM 720 O O . GLY A 1 91 ? -16.529 7.142 20.433 1.00 77.25 91 GLY A O 1
ATOM 721 N N . GLN A 1 92 ? -17.137 5.954 22.238 1.00 83.69 92 GLN A N 1
ATOM 722 C CA . GLN A 1 92 ? -15.776 5.545 22.618 1.00 83.69 92 GLN A CA 1
ATOM 723 C C . GLN A 1 92 ? -15.104 4.703 21.521 1.00 83.69 92 GLN A C 1
ATOM 725 O O . GLN A 1 92 ? -13.963 4.964 21.155 1.00 83.69 92 GLN A O 1
ATOM 730 N N . VAL A 1 93 ? -15.832 3.747 20.932 1.00 83.56 93 VAL A N 1
ATOM 731 C CA . VAL A 1 93 ? -15.306 2.871 19.870 1.00 83.56 93 VAL A CA 1
ATOM 732 C C . VAL A 1 93 ? -14.970 3.666 18.603 1.00 83.56 93 VAL A C 1
ATOM 734 O O . VAL A 1 93 ? -13.941 3.406 17.982 1.00 83.56 93 VAL A O 1
ATOM 737 N N . LYS A 1 94 ? -15.773 4.687 18.249 1.00 85.06 94 LYS A N 1
ATOM 738 C CA . LYS A 1 94 ? -15.441 5.627 17.158 1.00 85.06 94 LYS A CA 1
ATOM 739 C C . LYS A 1 94 ? -14.122 6.339 17.436 1.00 85.06 94 LYS A C 1
ATOM 741 O O . LYS A 1 94 ? -13.250 6.361 16.573 1.00 85.06 94 LYS A O 1
ATOM 746 N N . LEU A 1 95 ? -13.989 6.917 18.628 1.00 87.38 95 LEU A N 1
ATOM 747 C CA . LEU A 1 95 ? -12.826 7.717 19.006 1.00 87.38 95 LEU A CA 1
ATOM 748 C C . LEU A 1 95 ? -11.537 6.881 19.012 1.00 87.38 95 LEU A C 1
ATOM 750 O O . LEU A 1 95 ? -10.551 7.280 18.396 1.00 87.38 95 LEU A O 1
ATOM 754 N N . VAL A 1 96 ? -11.564 5.704 19.647 1.00 88.81 96 VAL A N 1
ATOM 755 C CA . VAL A 1 96 ? -10.412 4.785 19.708 1.00 88.81 96 VAL A CA 1
ATOM 756 C C . VAL A 1 96 ? -10.003 4.333 18.309 1.00 88.81 96 VAL A C 1
ATOM 758 O O . VAL A 1 96 ? -8.818 4.340 17.984 1.00 88.81 96 VAL A O 1
ATOM 761 N N . PHE A 1 97 ? -10.967 4.009 17.447 1.00 88.44 97 PHE A N 1
ATOM 762 C CA . PHE A 1 97 ? -10.670 3.625 16.072 1.00 88.44 97 PHE A CA 1
ATOM 763 C C . PHE A 1 97 ? -9.951 4.738 15.294 1.00 88.44 97 PHE A C 1
ATOM 765 O O . PHE A 1 97 ? -8.946 4.475 14.628 1.00 88.44 97 PHE A O 1
ATOM 772 N N . TRP A 1 98 ? -10.440 5.981 15.383 1.00 88.19 98 TRP A N 1
ATOM 773 C CA . TRP A 1 98 ? -9.805 7.120 14.716 1.00 88.19 98 TRP A CA 1
ATOM 774 C C . TRP A 1 98 ? -8.395 7.382 15.252 1.00 88.19 98 TRP A C 1
ATOM 776 O O . TRP A 1 98 ? -7.492 7.653 14.463 1.00 88.19 98 TRP A O 1
ATOM 786 N N . LEU A 1 99 ? -8.169 7.227 16.560 1.00 90.19 99 LEU A N 1
ATOM 787 C CA . LEU A 1 99 ? -6.828 7.328 17.140 1.00 90.19 99 LEU A CA 1
ATOM 788 C C . LEU A 1 99 ? -5.876 6.238 16.623 1.00 90.19 99 LEU A C 1
ATOM 790 O O . LEU A 1 99 ? -4.728 6.544 16.307 1.00 90.19 99 LEU A O 1
ATOM 794 N N . CYS A 1 100 ? -6.337 4.991 16.479 1.00 88.44 100 CYS A N 1
ATOM 795 C CA . CYS A 1 100 ? -5.530 3.913 15.895 1.00 88.44 100 CYS A CA 1
ATOM 796 C C . CYS A 1 100 ? -5.174 4.191 14.425 1.00 88.44 100 CYS A C 1
ATOM 798 O O . CYS A 1 100 ? -4.030 3.984 14.018 1.00 88.44 100 CYS A O 1
ATOM 800 N N . MET A 1 101 ? -6.132 4.708 13.648 1.00 86.44 101 MET A N 1
ATOM 801 C CA . MET A 1 101 ? -5.943 5.131 12.254 1.00 86.44 101 MET A CA 1
ATOM 802 C C . MET A 1 101 ? -4.922 6.263 12.114 1.00 86.44 101 MET A C 1
ATOM 804 O O . MET A 1 101 ? -4.057 6.207 11.241 1.00 86.44 101 MET A O 1
ATOM 808 N N . LEU A 1 102 ? -5.005 7.278 12.976 1.00 89.06 102 LEU A N 1
ATOM 809 C CA . LEU A 1 102 ? -4.067 8.402 12.980 1.00 89.06 102 LEU A CA 1
ATOM 810 C C . LEU A 1 102 ? -2.688 8.003 13.511 1.00 89.06 102 LEU A C 1
ATOM 812 O O . LEU A 1 102 ? -1.674 8.533 13.060 1.00 89.06 102 LEU A O 1
ATOM 816 N N . GLY A 1 103 ? -2.619 7.035 14.424 1.00 86.00 103 GLY A N 1
ATOM 817 C CA . GLY A 1 103 ? -1.342 6.580 14.958 1.00 86.00 103 GLY A CA 1
ATOM 818 C C . GLY A 1 103 ? -0.471 5.803 13.970 1.00 86.00 103 GLY A C 1
ATOM 819 O O . GLY A 1 103 ? 0.720 5.653 14.215 1.00 86.00 103 GLY A O 1
ATOM 820 N N . PHE A 1 104 ? -1.019 5.414 12.814 1.00 84.88 104 PHE A N 1
ATOM 821 C CA . PHE A 1 104 ? -0.224 4.929 11.681 1.00 84.88 104 PHE A CA 1
ATOM 822 C C . PHE A 1 104 ? 0.745 6.002 11.142 1.00 84.88 104 PHE A C 1
ATOM 824 O O . PHE A 1 104 ? 1.782 5.670 10.577 1.00 84.88 104 PHE A O 1
ATOM 831 N N . PHE A 1 105 ? 0.425 7.286 11.351 1.00 86.62 105 PHE A N 1
ATOM 832 C CA . PHE A 1 105 ? 1.278 8.428 11.007 1.00 86.62 105 PHE A CA 1
ATOM 833 C C . PHE A 1 105 ? 2.044 8.983 12.215 1.00 86.62 105 PHE A C 1
ATOM 835 O O . PHE A 1 105 ? 3.125 9.540 12.050 1.00 86.62 105 PHE A O 1
ATOM 842 N N . TRP A 1 106 ? 1.495 8.839 13.429 1.00 89.94 106 TRP A N 1
ATOM 843 C CA . TRP A 1 106 ? 2.085 9.371 14.659 1.00 89.94 106 TRP A CA 1
ATOM 844 C C . TRP A 1 106 ? 2.007 8.367 15.817 1.00 89.94 106 TRP A C 1
ATOM 846 O O . TRP A 1 106 ? 0.984 8.263 16.497 1.00 89.94 106 TRP A O 1
ATOM 856 N N . GLY A 1 107 ? 3.111 7.673 16.107 1.00 89.00 107 GLY A N 1
ATOM 857 C CA . GLY A 1 107 ? 3.128 6.539 17.046 1.00 89.00 107 GLY A CA 1
ATOM 858 C C . GLY A 1 107 ? 2.579 6.827 18.454 1.00 89.00 107 GLY A C 1
ATOM 859 O O . GLY A 1 107 ? 1.985 5.951 19.077 1.00 89.00 107 GLY A O 1
ATOM 860 N N . TRP A 1 108 ? 2.681 8.066 18.946 1.00 91.06 108 TRP A N 1
ATOM 861 C CA . TRP A 1 108 ? 2.159 8.452 20.267 1.00 91.06 108 TRP A CA 1
ATOM 862 C C . TRP A 1 108 ? 0.635 8.288 20.412 1.00 91.06 108 TRP A C 1
ATOM 864 O O . TRP A 1 108 ? 0.134 8.036 21.508 1.00 91.06 108 TRP A O 1
ATOM 874 N N . LEU A 1 109 ? -0.123 8.389 19.313 1.00 90.62 109 LEU A N 1
ATOM 875 C CA . LEU A 1 109 ? -1.585 8.274 19.344 1.00 90.62 109 LEU A CA 1
ATOM 876 C C . LEU A 1 109 ? -2.064 6.853 19.666 1.00 90.62 109 LEU A C 1
ATOM 878 O O . LEU A 1 109 ? -3.168 6.692 20.183 1.00 90.62 109 LEU A O 1
ATOM 882 N N . TRP A 1 110 ? -1.239 5.825 19.439 1.00 90.38 110 TRP A N 1
ATOM 883 C CA . TRP A 1 110 ? -1.566 4.455 19.855 1.00 90.38 110 TRP A CA 1
ATOM 884 C C . TRP A 1 110 ? -1.604 4.312 21.373 1.00 90.38 110 TRP A C 1
ATOM 886 O O . TRP A 1 110 ? -2.483 3.636 21.904 1.00 90.38 110 TRP A O 1
ATOM 896 N N . ILE A 1 111 ? -0.712 5.009 22.079 1.00 91.62 111 ILE A N 1
ATOM 897 C CA . ILE A 1 111 ? -0.697 5.025 23.545 1.00 91.62 111 ILE A CA 1
ATOM 898 C C . ILE A 1 111 ? -1.995 5.655 24.065 1.00 91.62 111 ILE A C 1
ATOM 900 O O . ILE A 1 111 ? -2.652 5.098 24.945 1.00 91.62 111 ILE A O 1
ATOM 904 N N . ALA A 1 112 ? -2.420 6.774 23.471 1.00 90.44 112 ALA A N 1
ATOM 905 C CA . ALA A 1 112 ? -3.687 7.416 23.814 1.00 90.44 112 ALA A CA 1
ATOM 906 C C . ALA A 1 112 ? -4.902 6.517 23.507 1.00 90.44 112 ALA A C 1
ATOM 908 O O . ALA A 1 112 ? -5.838 6.465 24.304 1.00 90.44 112 ALA A O 1
ATOM 909 N N . ALA A 1 113 ? -4.878 5.761 22.402 1.00 90.88 113 ALA A N 1
ATOM 910 C CA . ALA A 1 113 ? -5.952 4.832 22.045 1.00 90.88 113 ALA A CA 1
ATOM 911 C C . ALA A 1 113 ? -6.124 3.737 23.108 1.00 90.88 113 ALA A C 1
ATOM 913 O O . ALA A 1 113 ? -7.242 3.476 23.558 1.00 90.88 113 ALA A O 1
ATOM 914 N N . ILE A 1 114 ? -5.008 3.141 23.543 1.00 89.69 114 ILE A N 1
ATOM 915 C CA . ILE A 1 114 ? -4.982 2.113 24.590 1.00 89.69 114 ILE A CA 1
ATOM 916 C C . ILE A 1 114 ? -5.508 2.688 25.909 1.00 89.69 114 ILE A C 1
ATOM 918 O O . ILE A 1 114 ? -6.352 2.072 26.557 1.00 89.69 114 ILE A O 1
ATOM 922 N N . LEU A 1 115 ? -5.076 3.892 26.289 1.00 92.38 115 LEU A N 1
ATOM 923 C CA . LEU A 1 115 ? -5.519 4.523 27.532 1.00 92.38 115 LEU A CA 1
ATOM 924 C C . LEU A 1 115 ? -7.035 4.782 27.536 1.00 92.38 115 LEU A C 1
ATOM 926 O O . LEU A 1 115 ? -7.713 4.490 28.521 1.00 92.38 115 LEU A O 1
ATOM 930 N N . ILE A 1 116 ? -7.588 5.255 26.417 1.00 89.50 116 ILE A N 1
ATOM 931 C CA . ILE A 1 116 ? -9.031 5.495 26.269 1.00 89.50 116 ILE A CA 1
ATOM 932 C C . ILE A 1 116 ? -9.831 4.186 26.270 1.00 89.50 116 ILE A C 1
ATOM 934 O O . ILE A 1 116 ? -10.959 4.188 26.763 1.00 89.50 116 ILE A O 1
ATOM 938 N N . VAL A 1 117 ? -9.293 3.081 25.737 1.00 89.31 117 VAL A N 1
ATOM 939 C CA . VAL A 1 117 ? -10.011 1.794 25.681 1.00 89.31 117 VAL A CA 1
ATOM 940 C C . VAL A 1 117 ? -10.020 1.062 27.023 1.00 89.31 117 VAL A C 1
ATOM 942 O O . VAL A 1 117 ? -11.025 0.449 27.368 1.00 89.31 117 VAL A O 1
ATOM 945 N N . VAL A 1 118 ? -8.926 1.142 27.786 1.00 90.38 118 VAL A N 1
ATOM 946 C CA . VAL A 1 118 ? -8.795 0.486 29.101 1.00 90.38 118 VAL A CA 1
ATOM 947 C C . VAL A 1 118 ? -9.597 1.220 30.180 1.00 90.38 118 VAL A C 1
ATOM 949 O O . VAL A 1 118 ? -10.031 0.617 31.160 1.00 90.38 118 VAL A O 1
ATOM 952 N N . THR A 1 119 ? -9.817 2.522 30.005 1.00 90.00 119 THR A N 1
ATOM 953 C CA . THR A 1 119 ? -10.534 3.351 30.977 1.00 90.00 119 THR A CA 1
ATOM 954 C C . THR A 1 119 ? -12.052 3.126 30.911 1.00 90.00 119 THR A C 1
ATOM 956 O O . THR A 1 119 ? -12.669 3.293 29.859 1.00 90.00 119 THR A O 1
ATOM 959 N N . ASP A 1 120 ? -12.679 2.813 32.054 1.00 86.19 120 ASP A N 1
ATOM 960 C CA . ASP A 1 120 ? -14.141 2.735 32.191 1.00 86.19 120 ASP A CA 1
ATOM 961 C C . ASP A 1 120 ? -14.744 4.134 32.395 1.00 86.19 120 ASP A C 1
ATOM 963 O O . ASP A 1 120 ? -14.845 4.665 33.508 1.00 86.19 120 ASP A O 1
ATOM 967 N N . TRP A 1 121 ? -15.167 4.737 31.287 1.00 85.75 121 TRP A N 1
ATOM 968 C CA . TRP A 1 121 ? -15.781 6.062 31.267 1.00 85.75 121 TRP A CA 1
ATOM 969 C C . TRP A 1 121 ? -17.126 6.122 32.000 1.00 85.75 121 TRP A C 1
ATOM 971 O O . TRP A 1 121 ? -17.529 7.207 32.420 1.00 85.75 121 TRP A O 1
ATOM 981 N N . SER A 1 122 ? -17.806 4.988 32.208 1.00 84.06 122 SER A N 1
ATOM 982 C CA . SER A 1 122 ? -19.087 4.947 32.926 1.00 84.06 122 SER A CA 1
ATOM 983 C C . SER A 1 122 ? -18.883 5.183 34.420 1.00 84.06 122 SER A C 1
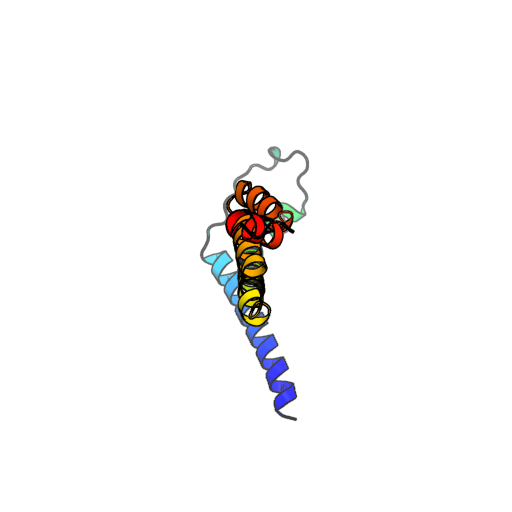ATOM 985 O O . SER A 1 122 ? -19.594 5.988 35.023 1.00 84.06 122 SER A O 1
ATOM 987 N N . LYS A 1 123 ? -17.867 4.545 35.014 1.00 84.75 123 LYS A N 1
ATOM 988 C CA . LYS A 1 123 ? -17.492 4.775 36.420 1.00 84.75 123 LYS A CA 1
ATOM 989 C C . LYS A 1 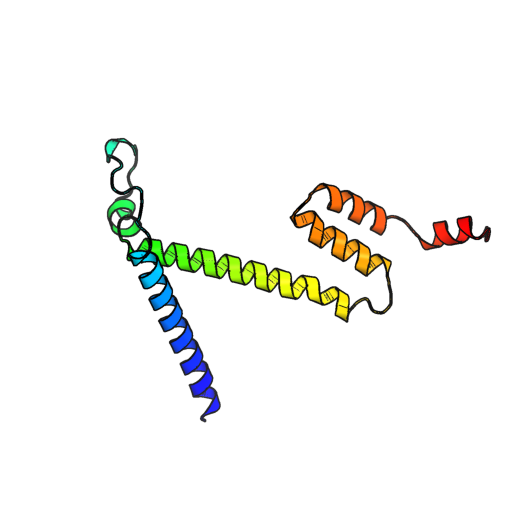123 ? -17.052 6.216 36.654 1.00 84.75 123 LYS A C 1
ATOM 991 O O . LYS A 1 123 ? -17.525 6.853 37.591 1.00 84.75 123 LYS A O 1
ATOM 996 N N . ILE A 1 124 ? -16.215 6.751 35.766 1.00 86.44 124 ILE A N 1
ATOM 997 C CA . ILE A 1 124 ? -15.743 8.140 35.846 1.00 86.44 124 ILE A CA 1
ATOM 998 C C . ILE A 1 124 ? -16.913 9.127 35.724 1.00 86.44 124 ILE A C 1
ATOM 1000 O O . ILE A 1 124 ? -17.009 10.076 36.503 1.00 86.44 124 ILE A O 1
ATOM 1004 N N . ALA A 1 125 ? -17.839 8.889 34.790 1.00 84.62 125 ALA A N 1
ATOM 1005 C CA . ALA A 1 125 ? -19.016 9.734 34.610 1.00 84.62 125 ALA A CA 1
ATOM 1006 C C . ALA A 1 125 ? -19.969 9.695 35.818 1.00 84.62 125 ALA A C 1
ATOM 1008 O O . ALA A 1 125 ? -20.551 10.724 36.160 1.00 84.62 125 ALA A O 1
ATOM 1009 N N . ASN A 1 126 ? -20.129 8.540 36.471 1.00 87.44 126 ASN A N 1
ATOM 1010 C CA . ASN A 1 126 ? -20.968 8.407 37.665 1.00 87.44 126 ASN A CA 1
ATOM 1011 C C . ASN A 1 126 ? -20.368 9.141 38.871 1.00 87.44 126 ASN A C 1
ATOM 1013 O O . ASN A 1 126 ? -21.086 9.890 39.536 1.00 87.44 126 ASN A O 1
ATOM 1017 N N . VAL A 1 127 ? -19.052 9.019 39.079 1.00 88.56 127 VAL A N 1
ATOM 1018 C CA . VAL A 1 127 ? -18.322 9.766 40.117 1.00 88.56 127 VAL A CA 1
ATOM 1019 C C . VAL A 1 127 ? -18.426 11.276 39.881 1.00 88.56 127 VAL A C 1
ATOM 1021 O O . VAL A 1 127 ? -18.784 12.009 40.798 1.00 88.56 127 VAL A O 1
ATOM 1024 N N . MET A 1 128 ? -18.211 11.750 38.646 1.00 84.19 128 MET A N 1
ATOM 1025 C CA . MET A 1 128 ? -18.361 13.176 38.311 1.00 84.19 128 MET A CA 1
ATOM 1026 C C . MET A 1 128 ? -19.788 13.701 38.508 1.00 84.19 128 MET A C 1
ATOM 1028 O O . MET A 1 128 ? -19.971 14.862 38.861 1.00 84.19 128 MET A O 1
ATOM 1032 N N . LYS A 1 129 ? -20.808 12.865 38.287 1.00 88.56 129 LYS A N 1
ATOM 1033 C CA . LYS A 1 129 ? -22.217 13.233 38.501 1.00 88.56 129 LYS A CA 1
ATOM 1034 C C . LYS A 1 129 ? -22.653 13.156 39.969 1.00 88.56 129 LYS A C 1
ATOM 1036 O O . LYS A 1 129 ? -23.835 13.351 40.239 1.00 88.56 129 LYS A O 1
ATOM 1041 N N . GLY A 1 130 ? -21.751 12.838 40.901 1.00 83.12 130 GLY A N 1
ATOM 1042 C CA . GLY A 1 130 ? -22.083 12.674 42.320 1.00 83.12 130 GLY A CA 1
ATOM 1043 C C . GLY A 1 130 ? -22.970 11.458 42.609 1.00 83.12 130 GLY A C 1
ATOM 1044 O O . GLY A 1 130 ? -23.491 11.329 43.712 1.00 83.12 130 GLY A O 1
ATOM 1045 N N . ARG A 1 131 ? -23.141 10.553 41.634 1.00 71.75 131 ARG A N 1
ATOM 1046 C CA . ARG A 1 131 ? -23.776 9.246 41.837 1.00 71.75 131 ARG A CA 1
ATOM 1047 C C . ARG A 1 131 ? -22.704 8.296 42.345 1.00 71.75 131 ARG A C 1
ATOM 1049 O O . ARG A 1 131 ? -22.120 7.526 41.584 1.00 71.75 131 ARG A O 1
ATOM 1056 N N . ILE A 1 132 ? -22.390 8.434 43.623 1.00 68.31 132 ILE A N 1
ATOM 1057 C CA . ILE A 1 132 ? -21.634 7.428 44.361 1.00 68.31 132 ILE A CA 1
ATOM 1058 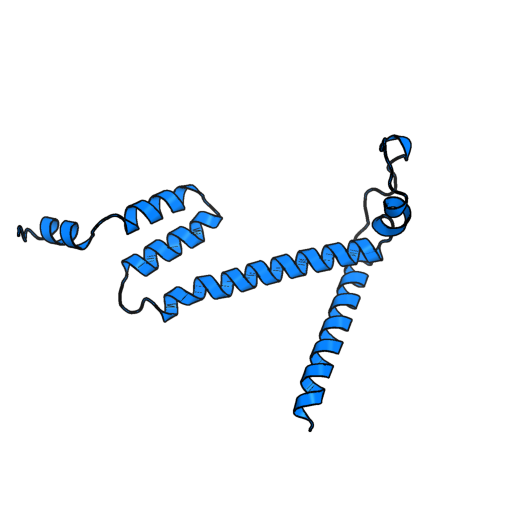C C . ILE A 1 132 ? -22.549 6.196 44.446 1.00 68.31 132 ILE A C 1
ATOM 1060 O O . ILE A 1 132 ? -23.756 6.360 44.626 1.00 68.31 132 ILE A O 1
ATOM 1064 N N . ALA A 1 133 ? -21.990 5.014 44.173 1.00 57.16 133 ALA A N 1
ATOM 1065 C CA . ALA A 1 133 ? -22.708 3.737 44.186 1.00 57.16 133 ALA A CA 1
ATOM 1066 C C . ALA A 1 133 ? -23.492 3.515 45.487 1.00 57.16 133 ALA A C 1
ATOM 1068 O O . ALA A 1 133 ? -22.979 3.936 46.550 1.00 57.16 133 ALA A O 1
#

Radius of gyration: 26.07 Å; chains: 1; bounding box: 59×30×67 Å

pLDDT: mean 82.16, std 9.24, range [53.53, 94.5]

Organism: NCBI:txid1219062

Foldseek 3Di:
DVVVVVVVVVVVVVVVVLLVQLVCQLVVDDQPDPPDDPVVDPDDDPCCVVQVNRSSNVSNVVSVVVVVVVVVVVVLVVQLCVCVPVVPDPPLVNVLSVLVSCCVVPVVSPVVSVVSVVDDVVVVVCVVVVVDD

Secondary structure (DSSP, 8-state):
-HHHHHHHHHHHHHHHHHHHHHHHHHHHS----TT--GGG-TT--HHIIIIIT-HHHHHHHHHHHHHHHHHHHHHHHHHHHHHHHH-TT-HHHHHHHHHHHHHTT-THHHHHHHHHHHS-HHHHHHHHTT---

Sequence (133 aa):
MYKKHKKKLLIVIGIIGFVALAMFLGLAFTVHGNDIPLDYWSNVSPLKAKLFDKPVFMGFLAAMTILTLALACWGYWVVHSLPKKHSEHTGQVKLVFWLCMLGFFWGWLWIAAILIVVTDWSKIANVMKGRIA